Protein AF-A0A9E5W9N4-F1 (afdb_monomer)

Structure (mmCIF, N/CA/C/O backbone):
data_AF-A0A9E5W9N4-F1
#
_entry.id   AF-A0A9E5W9N4-F1
#
loop_
_atom_site.group_PDB
_atom_site.id
_atom_site.type_symbol
_atom_site.label_atom_id
_atom_site.label_alt_id
_atom_site.label_comp_id
_atom_site.label_asym_id
_atom_site.label_entity_id
_atom_site.label_seq_id
_atom_site.pdbx_PDB_ins_code
_atom_site.Cartn_x
_atom_site.Cartn_y
_atom_site.Cartn_z
_atom_site.occupancy
_atom_site.B_iso_or_equiv
_atom_site.auth_seq_id
_atom_site.auth_comp_id
_atom_site.auth_asym_id
_atom_site.auth_atom_id
_atom_site.pdbx_PDB_model_num
ATOM 1 N N . MET A 1 1 ? 3.865 2.381 -27.723 1.00 45.47 1 MET A N 1
ATOM 2 C CA . MET A 1 1 ? 3.713 3.629 -26.950 1.00 45.47 1 MET A CA 1
ATOM 3 C C . MET A 1 1 ? 3.531 3.202 -25.513 1.00 45.47 1 MET A C 1
ATOM 5 O O . MET A 1 1 ? 2.536 2.550 -25.224 1.00 45.47 1 MET A O 1
ATOM 9 N N . GLU A 1 2 ? 4.540 3.410 -24.674 1.00 56.69 2 GLU A N 1
ATOM 10 C CA . GLU A 1 2 ? 4.401 3.142 -23.244 1.00 56.69 2 GLU A CA 1
ATOM 11 C C . GLU A 1 2 ? 3.348 4.113 -22.699 1.00 56.69 2 GLU A C 1
ATOM 13 O O . GLU A 1 2 ? 3.359 5.298 -23.036 1.00 56.69 2 GLU A O 1
ATOM 18 N N . ASP A 1 3 ? 2.373 3.595 -21.958 1.00 78.25 3 ASP A N 1
ATOM 19 C CA . ASP A 1 3 ? 1.336 4.425 -21.355 1.00 78.25 3 ASP A CA 1
ATOM 20 C C . ASP A 1 3 ? 2.010 5.357 -20.338 1.00 78.25 3 ASP A C 1
ATOM 22 O O . ASP A 1 3 ? 2.568 4.901 -19.339 1.00 78.25 3 ASP A O 1
ATOM 26 N N . MET A 1 4 ? 1.998 6.664 -20.605 1.00 84.06 4 MET A N 1
ATOM 27 C CA . MET A 1 4 ? 2.671 7.656 -19.760 1.00 84.06 4 MET A CA 1
ATOM 28 C C . MET A 1 4 ? 2.172 7.605 -18.312 1.00 84.06 4 MET A C 1
ATOM 30 O O . MET A 1 4 ? 2.965 7.788 -17.388 1.00 84.06 4 MET A O 1
ATOM 34 N N . ALA A 1 5 ? 0.892 7.283 -18.091 1.00 85.62 5 ALA A N 1
ATOM 35 C CA . ALA A 1 5 ? 0.356 7.108 -16.744 1.00 85.62 5 ALA A CA 1
ATOM 36 C C . ALA A 1 5 ? 1.038 5.939 -16.019 1.00 85.62 5 ALA A C 1
ATOM 38 O O . ALA A 1 5 ? 1.366 6.030 -14.835 1.00 85.62 5 ALA A O 1
ATOM 39 N N . TYR A 1 6 ? 1.323 4.858 -16.742 1.00 88.75 6 TYR A N 1
ATOM 40 C CA . TYR A 1 6 ? 2.032 3.717 -16.188 1.00 88.75 6 TYR A CA 1
ATOM 41 C C . TYR A 1 6 ? 3.497 4.032 -15.868 1.00 88.75 6 TYR A C 1
ATOM 43 O O . TYR A 1 6 ? 3.991 3.641 -14.808 1.00 88.75 6 TYR A O 1
ATOM 51 N N . ALA A 1 7 ? 4.178 4.786 -16.734 1.00 89.75 7 ALA A N 1
ATOM 52 C CA . ALA A 1 7 ? 5.545 5.236 -16.481 1.00 89.75 7 ALA A CA 1
ATOM 53 C C . ALA A 1 7 ? 5.633 6.085 -15.197 1.00 89.75 7 ALA A C 1
ATOM 55 O O . ALA A 1 7 ? 6.512 5.857 -14.360 1.00 89.75 7 ALA A O 1
ATOM 56 N N . TYR A 1 8 ? 4.675 6.998 -14.989 1.00 91.69 8 TYR A N 1
ATOM 57 C CA . TYR A 1 8 ? 4.559 7.771 -13.749 1.00 91.69 8 TYR A CA 1
ATOM 58 C C . TYR A 1 8 ? 4.337 6.860 -12.535 1.00 91.69 8 TYR A C 1
ATOM 60 O O . TYR A 1 8 ? 5.104 6.917 -11.572 1.00 91.69 8 TYR A O 1
ATOM 68 N N . PHE A 1 9 ? 3.352 5.959 -12.596 1.00 92.25 9 PHE A N 1
ATOM 69 C CA . PHE A 1 9 ? 3.077 4.992 -11.529 1.00 92.25 9 PHE A CA 1
ATOM 70 C C . PHE A 1 9 ? 4.322 4.176 -11.145 1.00 92.25 9 PHE A C 1
ATOM 72 O O . PHE A 1 9 ? 4.670 4.070 -9.966 1.00 92.25 9 PHE A O 1
ATOM 79 N N . LYS A 1 10 ? 5.016 3.618 -12.141 1.00 92.62 10 LYS A N 1
ATOM 80 C CA . LYS A 1 10 ? 6.209 2.792 -11.940 1.00 92.62 10 LYS A CA 1
ATOM 81 C C . LYS A 1 10 ? 7.323 3.590 -11.267 1.00 92.62 10 LYS A C 1
ATOM 83 O O . LYS A 1 10 ? 7.910 3.106 -10.297 1.00 92.62 10 LYS A O 1
ATOM 88 N N . LYS A 1 11 ? 7.579 4.825 -11.718 1.00 92.12 11 LYS A N 1
ATOM 89 C CA . LYS A 1 11 ? 8.585 5.701 -11.101 1.00 92.12 11 LYS A CA 1
ATOM 90 C C . LYS A 1 11 ? 8.253 6.000 -9.638 1.00 92.12 11 LYS A C 1
ATOM 92 O O . LYS A 1 11 ? 9.136 5.891 -8.788 1.00 92.12 11 LYS A O 1
ATOM 97 N N . ALA A 1 12 ? 6.995 6.333 -9.348 1.00 91.62 12 ALA A N 1
ATOM 98 C CA . ALA A 1 12 ? 6.523 6.599 -7.992 1.00 91.62 12 ALA A CA 1
ATOM 99 C C . ALA A 1 12 ? 6.722 5.387 -7.069 1.00 91.62 12 ALA A C 1
ATOM 101 O O . ALA A 1 12 ? 7.290 5.529 -5.986 1.00 91.62 12 ALA A O 1
ATOM 102 N N . ALA A 1 13 ? 6.317 4.194 -7.519 1.00 92.31 13 ALA A N 1
ATOM 103 C CA . ALA A 1 13 ? 6.444 2.954 -6.757 1.00 92.31 13 ALA A CA 1
ATOM 104 C C . ALA A 1 13 ? 7.901 2.594 -6.453 1.00 92.31 13 ALA A C 1
ATOM 106 O O . ALA A 1 13 ? 8.229 2.298 -5.305 1.00 92.31 13 ALA A O 1
ATOM 107 N N . MET A 1 14 ? 8.785 2.667 -7.450 1.00 92.50 14 MET A N 1
ATOM 108 C CA . MET A 1 14 ? 10.207 2.375 -7.251 1.00 92.50 14 MET A CA 1
ATOM 109 C C . MET A 1 14 ? 10.861 3.362 -6.280 1.00 92.50 14 MET A C 1
ATOM 111 O O . MET A 1 14 ? 11.511 2.940 -5.328 1.00 92.50 14 MET A O 1
ATOM 115 N N . MET A 1 15 ? 10.626 4.662 -6.472 1.00 91.12 15 MET A N 1
ATOM 116 C CA . MET A 1 15 ? 11.178 5.701 -5.600 1.00 91.12 15 MET A CA 1
ATOM 117 C C . MET A 1 15 ? 10.644 5.592 -4.166 1.00 91.12 15 MET A C 1
ATOM 119 O O . MET A 1 15 ? 11.359 5.868 -3.205 1.00 91.12 15 MET A O 1
ATOM 123 N N . TRP A 1 16 ? 9.376 5.209 -3.991 1.00 91.00 16 TRP A N 1
ATOM 124 C CA . TRP A 1 16 ? 8.812 5.018 -2.659 1.00 91.00 16 TRP A CA 1
ATOM 125 C C . TRP A 1 16 ? 9.449 3.834 -1.929 1.00 91.00 16 TRP A C 1
ATOM 127 O O . TRP A 1 16 ? 9.795 3.973 -0.756 1.00 91.00 16 TRP A O 1
ATOM 137 N N . LEU A 1 17 ? 9.621 2.696 -2.611 1.00 90.75 17 LEU A N 1
ATOM 138 C CA . LEU A 1 17 ? 10.280 1.515 -2.046 1.00 90.75 17 LEU A CA 1
ATOM 139 C C . LEU A 1 17 ? 11.706 1.843 -1.593 1.00 90.75 17 LEU A C 1
ATOM 141 O O . LEU A 1 17 ? 12.071 1.511 -0.469 1.00 90.75 17 LEU A O 1
ATOM 145 N N . GLU A 1 18 ? 12.461 2.558 -2.430 1.00 90.12 18 GLU A N 1
ATOM 146 C CA . GLU A 1 18 ? 13.820 3.014 -2.129 1.00 90.12 18 GLU A CA 1
ATOM 147 C C . GLU A 1 18 ? 13.854 3.930 -0.896 1.00 90.12 18 GLU A C 1
ATOM 149 O O . GLU A 1 18 ? 14.526 3.620 0.084 1.00 90.12 18 GLU A O 1
ATOM 154 N N . LYS A 1 19 ? 13.058 5.009 -0.883 1.00 86.25 19 LYS A N 1
ATOM 155 C CA . LYS A 1 19 ? 13.031 5.975 0.233 1.00 86.25 19 LYS A CA 1
ATOM 156 C C . LYS A 1 19 ? 12.564 5.393 1.568 1.00 86.25 19 LYS A C 1
ATOM 158 O O . LYS A 1 19 ? 12.896 5.948 2.610 1.00 86.25 19 LYS A O 1
ATOM 163 N N . ASN A 1 20 ? 11.738 4.348 1.547 1.00 83.31 20 ASN A N 1
ATOM 164 C CA . ASN A 1 20 ? 11.195 3.722 2.758 1.00 83.31 20 ASN A CA 1
ATOM 165 C C . ASN A 1 20 ? 11.907 2.407 3.113 1.00 83.31 20 ASN A C 1
ATOM 167 O O . ASN A 1 20 ? 11.431 1.694 4.000 1.00 83.31 20 ASN A O 1
ATOM 171 N N . GLU A 1 21 ? 12.995 2.070 2.410 1.00 88.69 21 GLU A N 1
ATOM 172 C CA . GLU A 1 21 ? 13.776 0.842 2.605 1.00 88.69 21 GLU A CA 1
ATOM 173 C C . GLU A 1 21 ? 12.892 -0.423 2.589 1.00 88.69 21 GLU A C 1
ATOM 175 O O . GLU A 1 21 ? 13.048 -1.355 3.383 1.00 88.69 21 GLU A O 1
ATOM 180 N N . LYS A 1 22 ? 11.893 -0.446 1.695 1.00 90.06 22 LYS A N 1
ATOM 181 C CA . LYS A 1 22 ? 10.952 -1.562 1.530 1.00 90.06 22 LYS A CA 1
ATOM 182 C C . LYS A 1 22 ? 11.271 -2.370 0.284 1.00 90.06 22 LYS A C 1
ATOM 184 O O . LYS A 1 22 ? 11.685 -1.844 -0.743 1.00 90.06 22 LYS A O 1
ATOM 189 N N . THR A 1 23 ? 11.012 -3.671 0.359 1.00 90.00 23 THR A N 1
ATOM 190 C CA . THR A 1 23 ? 11.201 -4.585 -0.770 1.00 90.00 23 THR A CA 1
ATOM 191 C C . THR A 1 23 ? 9.919 -4.726 -1.589 1.00 90.00 23 THR A C 1
ATOM 193 O O . THR A 1 23 ? 8.806 -4.533 -1.097 1.00 90.00 23 THR A O 1
ATOM 196 N N . GLN A 1 24 ? 10.058 -5.132 -2.851 1.00 90.31 24 GLN A N 1
ATOM 197 C CA . GLN A 1 24 ? 8.908 -5.488 -3.691 1.00 90.31 24 GLN A CA 1
ATOM 198 C C . GLN A 1 24 ? 8.111 -6.661 -3.102 1.00 90.31 24 GLN A C 1
ATOM 200 O O . GLN A 1 24 ? 6.892 -6.702 -3.247 1.00 90.31 24 GLN A O 1
ATOM 205 N N . ASN A 1 25 ? 8.789 -7.582 -2.408 1.00 86.06 25 ASN A N 1
ATOM 206 C CA . ASN A 1 25 ? 8.147 -8.695 -1.714 1.00 86.06 25 ASN A CA 1
ATOM 207 C C . ASN A 1 25 ? 7.281 -8.202 -0.541 1.00 86.06 25 ASN A C 1
ATOM 209 O O . ASN A 1 25 ? 6.137 -8.620 -0.389 1.00 86.06 25 ASN A O 1
ATOM 213 N N . TRP A 1 26 ? 7.767 -7.224 0.234 1.00 88.38 26 TRP A N 1
ATOM 214 C CA . TRP A 1 26 ? 6.955 -6.587 1.276 1.00 88.38 26 TRP A CA 1
ATOM 215 C C . TRP A 1 26 ? 5.670 -5.985 0.693 1.00 88.38 26 TRP A C 1
ATOM 217 O O . TRP A 1 26 ? 4.579 -6.212 1.210 1.00 88.38 26 TRP A O 1
ATOM 227 N N . LEU A 1 27 ? 5.784 -5.282 -0.436 1.00 85.06 27 LEU A N 1
ATOM 228 C CA . LEU A 1 27 ? 4.630 -4.693 -1.108 1.00 85.06 27 LEU A CA 1
ATOM 229 C C . LEU A 1 27 ? 3.664 -5.760 -1.654 1.00 85.06 27 LEU A C 1
ATOM 231 O O . LEU A 1 27 ? 2.455 -5.544 -1.629 1.00 85.06 27 LEU A O 1
ATOM 235 N N . ALA A 1 28 ? 4.174 -6.907 -2.117 1.00 86.00 28 ALA A N 1
ATOM 236 C CA . ALA A 1 28 ? 3.357 -8.037 -2.563 1.00 86.00 28 ALA A CA 1
ATOM 237 C C . ALA A 1 28 ? 2.486 -8.597 -1.426 1.00 86.00 28 ALA A C 1
ATOM 239 O O . ALA A 1 28 ? 1.288 -8.816 -1.627 1.00 86.00 28 ALA A O 1
ATOM 240 N N . LEU A 1 29 ? 3.065 -8.741 -0.228 1.00 80.12 29 LEU A N 1
ATOM 241 C CA . LEU A 1 29 ? 2.347 -9.157 0.978 1.00 80.12 29 LEU A CA 1
ATOM 242 C C . LEU A 1 29 ? 1.254 -8.153 1.361 1.00 80.12 29 LEU A C 1
ATOM 244 O O . LEU A 1 29 ? 0.115 -8.555 1.590 1.00 80.12 29 LEU A O 1
ATOM 248 N N . GLU A 1 30 ? 1.560 -6.853 1.361 1.00 81.50 30 GLU A N 1
ATOM 249 C CA . GLU A 1 30 ? 0.588 -5.818 1.747 1.00 81.50 30 GLU A CA 1
ATOM 250 C C . GLU A 1 30 ? -0.627 -5.740 0.817 1.00 81.50 30 GLU A C 1
ATOM 252 O O . GLU A 1 30 ? -1.746 -5.483 1.260 1.00 81.50 30 GLU A O 1
ATOM 257 N N . ILE A 1 31 ? -0.443 -5.988 -0.482 1.00 82.88 31 ILE A N 1
ATOM 258 C CA . ILE A 1 31 ? -1.554 -5.962 -1.448 1.00 82.88 31 ILE A CA 1
ATOM 259 C C . ILE A 1 31 ? -2.212 -7.336 -1.662 1.00 82.88 31 ILE A C 1
ATOM 261 O O . ILE A 1 31 ? -3.149 -7.437 -2.468 1.00 82.88 31 ILE A O 1
ATOM 265 N N . GLY A 1 32 ? -1.731 -8.375 -0.969 1.00 81.94 32 GLY A N 1
ATOM 266 C CA . GLY A 1 32 ? -2.240 -9.745 -1.038 1.00 81.94 32 GLY A CA 1
ATOM 267 C C . GLY A 1 32 ? -2.070 -10.385 -2.417 1.00 81.94 32 GLY A C 1
ATOM 268 O O . GLY A 1 32 ? -3.051 -10.823 -3.020 1.00 81.94 32 GLY A O 1
ATOM 269 N N . VAL A 1 33 ? -0.851 -10.379 -2.962 1.00 83.38 33 VAL A N 1
ATOM 270 C CA . VAL A 1 33 ? -0.504 -11.084 -4.210 1.00 83.38 33 VAL A CA 1
ATOM 271 C C . VAL A 1 33 ? 0.674 -12.032 -4.008 1.00 83.38 33 VAL A C 1
ATOM 273 O O . VAL A 1 33 ? 1.435 -11.891 -3.058 1.00 83.38 33 VAL A O 1
ATOM 276 N N . GLU A 1 34 ? 0.825 -12.986 -4.927 1.00 84.69 34 GLU A N 1
ATOM 277 C CA . GLU A 1 34 ? 1.930 -13.948 -4.927 1.00 84.69 34 GLU A CA 1
ATOM 278 C C . GLU A 1 34 ? 3.301 -13.268 -5.021 1.00 84.69 34 GLU A C 1
ATOM 280 O O . GLU A 1 34 ? 3.451 -12.212 -5.654 1.00 84.69 34 GLU A O 1
ATOM 285 N N . ASP A 1 35 ? 4.317 -13.927 -4.464 1.00 77.44 35 ASP A N 1
ATOM 286 C CA . ASP A 1 35 ? 5.708 -13.491 -4.557 1.00 77.44 35 ASP A CA 1
ATOM 287 C C . ASP A 1 35 ? 6.156 -13.339 -6.028 1.00 77.44 35 ASP A C 1
ATOM 289 O O . ASP A 1 35 ? 5.639 -13.967 -6.960 1.00 77.44 35 ASP A O 1
ATOM 293 N N . GLY A 1 36 ? 7.056 -12.391 -6.275 1.00 82.56 36 GLY A N 1
ATOM 294 C CA . GLY A 1 36 ? 7.518 -12.022 -7.613 1.00 82.56 36 GLY A CA 1
ATOM 295 C C . GLY A 1 36 ? 6.472 -11.322 -8.495 1.00 82.56 36 GLY A C 1
ATOM 296 O O . GLY A 1 36 ? 6.805 -10.871 -9.590 1.00 82.56 36 GLY A O 1
ATOM 297 N N . THR A 1 37 ? 5.214 -11.175 -8.062 1.00 85.50 37 THR A N 1
ATOM 298 C CA . THR A 1 37 ? 4.180 -10.452 -8.829 1.00 85.50 37 THR A CA 1
ATOM 299 C C . THR A 1 37 ? 4.513 -8.968 -8.956 1.00 85.50 37 THR A C 1
ATOM 301 O O . THR A 1 37 ? 4.511 -8.426 -10.058 1.00 85.50 37 THR A O 1
ATOM 304 N N . VAL A 1 38 ? 4.872 -8.313 -7.848 1.00 86.69 38 VAL A N 1
ATOM 305 C CA . VAL A 1 38 ? 5.278 -6.896 -7.852 1.00 86.69 38 VAL A CA 1
ATOM 306 C C . VAL A 1 38 ? 6.578 -6.685 -8.634 1.00 86.69 38 VAL A C 1
ATOM 308 O O . VAL A 1 38 ? 6.742 -5.654 -9.276 1.00 86.69 38 VAL A O 1
ATOM 311 N N . SER A 1 39 ? 7.474 -7.673 -8.650 1.00 88.00 39 SER A N 1
ATOM 312 C CA . SER A 1 39 ? 8.689 -7.616 -9.468 1.00 88.00 39 SER A CA 1
ATOM 313 C C . SER A 1 39 ? 8.377 -7.670 -10.963 1.00 88.00 39 SER A C 1
ATOM 315 O O . SER A 1 39 ? 8.845 -6.829 -11.725 1.00 88.00 39 SER A O 1
ATOM 317 N N . ARG A 1 40 ? 7.483 -8.577 -11.378 1.00 86.38 40 ARG A N 1
ATOM 318 C CA . ARG A 1 40 ? 6.981 -8.650 -12.762 1.00 86.38 40 ARG A CA 1
ATOM 319 C C . ARG A 1 40 ? 6.275 -7.366 -13.197 1.00 86.38 40 ARG A C 1
ATOM 321 O O . ARG A 1 40 ? 6.397 -6.965 -14.348 1.00 86.38 40 ARG A O 1
ATOM 328 N N . TYR A 1 41 ? 5.550 -6.744 -12.273 1.00 87.31 41 TYR A N 1
ATOM 329 C CA . TYR A 1 41 ? 4.894 -5.457 -12.456 1.00 87.31 41 TYR A CA 1
ATOM 330 C C . TYR A 1 41 ? 5.907 -4.329 -12.653 1.00 87.31 41 TYR A C 1
ATOM 332 O O . TYR A 1 41 ? 5.929 -3.691 -13.694 1.00 87.31 41 TYR A O 1
ATOM 340 N N . LEU A 1 42 ? 6.787 -4.097 -11.684 1.00 85.69 42 LEU A N 1
ATOM 341 C CA . LEU A 1 42 ? 7.713 -2.964 -11.722 1.00 85.69 42 LEU A CA 1
ATOM 342 C C . LEU A 1 42 ? 8.924 -3.191 -12.646 1.00 85.69 42 LEU A C 1
ATOM 344 O O . LEU A 1 42 ? 9.680 -2.256 -12.892 1.00 85.69 42 LEU A O 1
ATOM 348 N N . GLY A 1 43 ? 9.103 -4.402 -13.173 1.00 82.56 43 GLY A N 1
ATOM 349 C CA . GLY A 1 43 ? 10.068 -4.735 -14.218 1.00 82.56 43 GLY A CA 1
ATOM 350 C C . GLY A 1 43 ? 9.604 -4.320 -15.619 1.00 82.56 43 GLY A C 1
ATOM 351 O O . GLY A 1 43 ? 8.942 -3.298 -15.802 1.00 82.56 43 GLY A O 1
ATOM 352 N N . GLU A 1 44 ? 9.985 -5.099 -16.631 1.00 70.31 44 GLU A N 1
ATOM 353 C CA . GLU A 1 44 ? 9.755 -4.772 -18.052 1.00 70.31 44 GLU A CA 1
ATOM 354 C C . GLU A 1 44 ? 8.583 -5.541 -18.679 1.00 70.31 44 GLU A C 1
ATOM 356 O O . GLU A 1 44 ? 8.192 -5.282 -19.813 1.00 70.31 44 GLU A O 1
ATOM 361 N N . SER A 1 45 ? 8.010 -6.514 -17.966 1.00 57.59 45 SER A N 1
ATOM 362 C CA . SER A 1 45 ? 7.288 -7.597 -18.637 1.00 57.59 45 SER A CA 1
ATOM 363 C C . SER A 1 45 ? 5.772 -7.436 -18.744 1.00 57.59 45 SER A C 1
ATOM 365 O O . SER A 1 45 ? 5.174 -8.287 -19.399 1.00 57.59 45 SER A O 1
ATOM 367 N N . ARG A 1 46 ? 5.123 -6.423 -18.137 1.00 65.06 46 ARG A N 1
ATOM 368 C CA . ARG A 1 46 ? 3.669 -6.155 -18.287 1.00 65.06 46 ARG A CA 1
ATOM 369 C C . ARG A 1 46 ? 3.214 -4.864 -17.594 1.00 65.06 46 ARG A C 1
ATOM 371 O O . ARG A 1 46 ? 3.638 -4.589 -16.476 1.00 65.06 46 ARG A O 1
ATOM 378 N N . ASN A 1 47 ? 2.241 -4.167 -18.193 1.00 77.81 47 ASN A N 1
ATOM 379 C CA . ASN A 1 47 ? 1.461 -3.142 -17.492 1.00 77.81 47 ASN A CA 1
ATOM 380 C C . ASN A 1 47 ? 0.681 -3.768 -16.331 1.00 77.81 47 ASN A C 1
ATOM 382 O O . ASN A 1 47 ? -0.005 -4.782 -16.489 1.00 77.81 47 ASN A O 1
ATOM 386 N N . VAL A 1 48 ? 0.741 -3.123 -15.169 1.00 83.38 48 VAL A N 1
ATOM 387 C CA . VAL A 1 48 ? -0.063 -3.506 -14.006 1.00 83.38 48 VAL A CA 1
ATOM 388 C C . VAL A 1 48 ? -1.532 -3.187 -14.273 1.00 83.38 48 VAL A C 1
ATOM 390 O O . VAL A 1 48 ? -1.839 -2.056 -14.653 1.00 83.38 48 VAL A O 1
ATOM 393 N N . PRO A 1 49 ? -2.468 -4.116 -14.024 1.00 87.50 49 PRO A N 1
ATOM 394 C CA . PRO A 1 49 ? -3.892 -3.807 -14.073 1.00 87.50 49 PRO A CA 1
ATOM 395 C C . PRO A 1 49 ? -4.248 -2.631 -13.152 1.00 87.50 49 PRO A C 1
ATOM 397 O O . PRO A 1 49 ? -3.777 -2.563 -12.017 1.00 87.50 49 PRO A O 1
ATOM 400 N N . PHE A 1 50 ? -5.104 -1.717 -13.609 1.00 84.94 50 PHE A N 1
ATOM 401 C CA . PHE A 1 50 ? -5.442 -0.477 -12.892 1.00 84.94 50 PHE A CA 1
ATOM 402 C C . PHE A 1 50 ? -5.851 -0.697 -11.421 1.00 84.94 50 PHE A C 1
ATOM 404 O O . PHE A 1 50 ? -5.357 -0.024 -10.519 1.00 84.94 50 PHE A O 1
ATOM 411 N N . ASN A 1 51 ? -6.674 -1.712 -11.142 1.00 86.25 51 ASN A N 1
ATOM 412 C CA . ASN A 1 51 ? -7.079 -2.068 -9.776 1.00 86.25 51 ASN A CA 1
ATOM 413 C C . ASN A 1 51 ? -5.896 -2.455 -8.866 1.00 86.25 51 ASN A C 1
ATOM 415 O O . ASN A 1 51 ? -5.927 -2.202 -7.662 1.00 86.25 51 ASN A O 1
ATOM 419 N N . LYS A 1 52 ? -4.850 -3.074 -9.420 1.00 89.06 52 LYS A N 1
ATOM 420 C CA . LYS A 1 52 ? -3.620 -3.416 -8.701 1.00 89.06 52 LYS A CA 1
ATOM 421 C C . LYS A 1 52 ? -2.731 -2.188 -8.524 1.00 89.06 52 LYS A C 1
ATOM 423 O O . LYS A 1 52 ? -2.138 -2.053 -7.458 1.00 89.06 52 LYS A O 1
ATOM 428 N N . GLN A 1 53 ? -2.701 -1.273 -9.495 1.00 90.31 53 GLN A N 1
ATOM 429 C CA . GLN A 1 53 ? -2.007 0.007 -9.337 1.00 90.31 53 GLN A CA 1
ATOM 430 C C . GLN A 1 53 ? -2.591 0.823 -8.173 1.00 90.31 53 GLN A C 1
ATOM 432 O O . GLN A 1 53 ? -1.837 1.305 -7.331 1.00 90.31 53 GLN A O 1
ATOM 437 N N . ILE A 1 54 ? -3.924 0.890 -8.057 1.00 87.31 54 ILE A N 1
ATOM 438 C CA . ILE A 1 54 ? -4.601 1.535 -6.917 1.00 87.31 54 ILE A CA 1
ATOM 439 C C . ILE A 1 54 ? -4.194 0.881 -5.592 1.00 87.31 54 ILE A C 1
ATOM 441 O O . ILE A 1 54 ? -3.856 1.576 -4.639 1.00 87.31 54 ILE A O 1
ATOM 445 N N . LYS A 1 55 ? -4.198 -0.458 -5.516 1.00 87.12 55 LYS A N 1
ATOM 446 C CA . LYS A 1 55 ? -3.795 -1.170 -4.291 1.00 87.12 55 LYS A CA 1
ATOM 447 C C . LYS A 1 55 ? -2.357 -0.855 -3.884 1.00 87.12 55 LYS A C 1
ATOM 449 O O . LYS A 1 55 ? -2.101 -0.675 -2.700 1.00 87.12 55 LYS A O 1
ATOM 454 N N . ILE A 1 56 ? -1.446 -0.760 -4.852 1.00 89.75 56 ILE A N 1
ATOM 455 C CA . ILE A 1 56 ? -0.048 -0.393 -4.609 1.00 89.75 56 ILE A CA 1
ATOM 456 C C . ILE A 1 56 ? 0.056 1.049 -4.103 1.00 89.75 56 ILE A C 1
ATOM 458 O O . ILE A 1 56 ? 0.673 1.268 -3.066 1.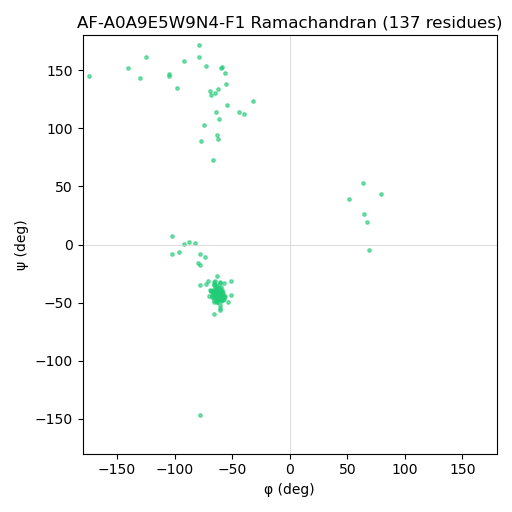00 89.75 56 ILE A O 1
ATOM 462 N N . ALA A 1 57 ? -0.594 2.010 -4.768 1.00 87.50 57 ALA A N 1
ATOM 463 C CA . ALA A 1 57 ? -0.610 3.406 -4.323 1.00 87.50 57 ALA A CA 1
ATOM 464 C C . ALA A 1 57 ? -1.143 3.534 -2.883 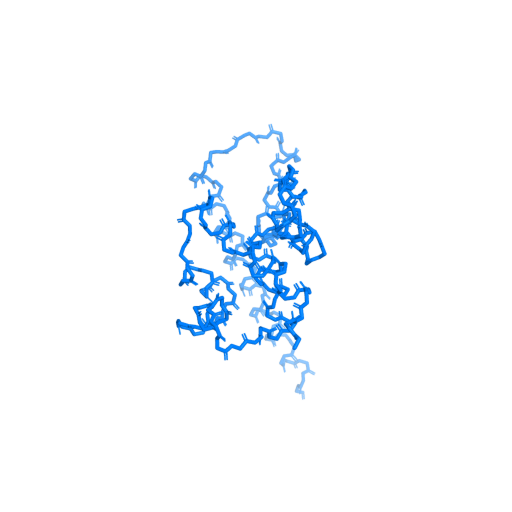1.00 87.50 57 ALA A C 1
ATOM 466 O O . ALA A 1 57 ? -0.512 4.166 -2.034 1.00 87.50 57 ALA A O 1
ATOM 467 N N . ASN A 1 58 ? -2.235 2.829 -2.573 1.00 83.94 58 ASN A N 1
ATOM 468 C CA . ASN A 1 58 ? -2.813 2.798 -1.232 1.00 83.94 58 ASN A CA 1
ATOM 469 C C . ASN A 1 58 ? -1.870 2.161 -0.199 1.00 83.94 58 ASN A C 1
ATOM 471 O O . ASN A 1 58 ? -1.771 2.669 0.916 1.00 83.94 58 ASN A O 1
ATOM 475 N N . ALA A 1 59 ? -1.171 1.074 -0.542 1.00 84.31 59 ALA A N 1
ATOM 476 C CA . ALA A 1 59 ? -0.186 0.441 0.342 1.00 84.31 59 ALA A CA 1
ATOM 477 C C . ALA A 1 59 ? 1.022 1.355 0.610 1.00 84.31 59 ALA A C 1
ATOM 479 O O . ALA A 1 59 ? 1.565 1.364 1.713 1.00 84.31 59 ALA A O 1
ATOM 480 N N . CYS A 1 60 ? 1.393 2.186 -0.366 1.00 83.38 60 CYS A N 1
ATOM 481 C CA . CYS A 1 60 ? 2.386 3.245 -0.194 1.00 83.38 60 CYS A CA 1
ATOM 482 C C . CYS A 1 60 ? 1.858 4.449 0.614 1.00 83.38 60 CYS A C 1
ATOM 484 O O . CYS A 1 60 ? 2.643 5.306 1.021 1.00 83.38 60 CYS A O 1
ATOM 486 N N . GLY A 1 61 ? 0.550 4.513 0.879 1.00 76.62 61 GLY A N 1
ATOM 487 C CA . GLY A 1 61 ? -0.089 5.610 1.597 1.00 76.62 61 GLY A CA 1
ATOM 488 C C . GLY A 1 61 ? -0.338 6.844 0.729 1.00 76.62 61 GLY A C 1
ATOM 489 O O . GLY A 1 61 ? -0.077 7.960 1.170 1.00 76.62 61 GLY A O 1
ATOM 490 N N . TYR A 1 62 ? -0.821 6.665 -0.502 1.00 79.19 62 TYR A N 1
ATOM 491 C CA . TYR A 1 62 ? -1.212 7.761 -1.399 1.00 79.19 62 TYR A CA 1
ATOM 4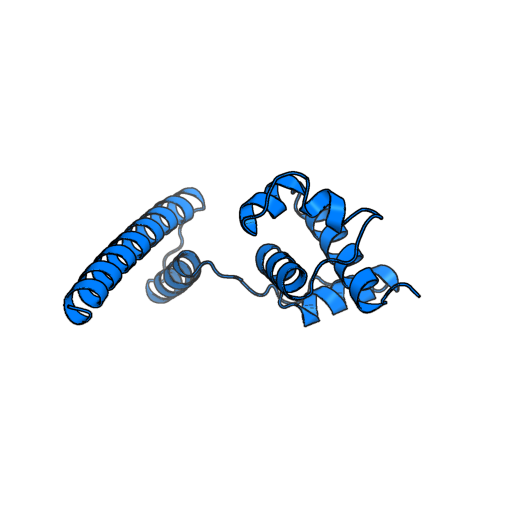92 C C . TYR A 1 62 ? -2.485 7.411 -2.164 1.00 79.19 62 TYR A C 1
ATOM 494 O O . TYR A 1 62 ? -2.753 6.238 -2.423 1.00 79.19 62 TYR A O 1
ATOM 502 N N . ASP A 1 63 ? -3.266 8.424 -2.546 1.00 83.00 63 ASP A N 1
ATOM 503 C CA . ASP A 1 63 ? -4.323 8.223 -3.532 1.00 83.00 63 ASP A CA 1
ATOM 504 C C . ASP A 1 63 ? -3.657 8.038 -4.882 1.00 83.00 63 ASP A C 1
ATOM 506 O O . ASP A 1 63 ? -2.548 8.517 -5.124 1.00 83.00 63 ASP A O 1
ATOM 510 N N . TYR A 1 64 ? -4.337 7.325 -5.767 1.00 84.75 64 TYR A N 1
ATOM 511 C CA . TYR A 1 64 ? -3.758 6.973 -7.049 1.00 84.75 64 TYR A CA 1
ATOM 512 C C . TYR A 1 64 ? -3.350 8.203 -7.878 1.00 84.75 64 TYR A C 1
ATOM 514 O O . TYR A 1 64 ? -2.276 8.191 -8.474 1.00 84.75 64 TYR A O 1
ATOM 522 N N . LEU A 1 65 ? -4.143 9.282 -7.880 1.00 85.75 65 LEU A N 1
ATOM 523 C CA . LEU A 1 65 ? -3.848 10.480 -8.677 1.00 85.75 65 LEU A CA 1
ATOM 524 C C . LEU A 1 65 ? -2.645 11.246 -8.126 1.00 85.75 65 LEU A C 1
ATOM 526 O O . LEU A 1 65 ? -1.747 11.604 -8.886 1.00 85.75 65 LEU A O 1
ATOM 530 N N . SER A 1 66 ? -2.577 11.429 -6.810 1.00 83.88 66 SER A N 1
ATOM 531 C CA . SER A 1 66 ? -1.400 11.972 -6.138 1.00 83.88 66 SER A CA 1
ATOM 532 C C . SER A 1 66 ? -0.167 11.115 -6.402 1.00 83.88 66 SER A C 1
ATOM 534 O O . SER A 1 66 ? 0.894 11.640 -6.728 1.00 83.88 66 SER A O 1
ATOM 536 N N . PHE A 1 67 ? -0.292 9.789 -6.322 1.00 88.38 67 PHE A N 1
ATOM 537 C CA . PHE A 1 67 ? 0.815 8.872 -6.578 1.00 88.38 67 PHE A CA 1
ATOM 538 C C . PHE A 1 67 ? 1.339 8.987 -8.017 1.00 88.38 67 PHE A C 1
ATOM 540 O O . PHE A 1 67 ? 2.551 8.995 -8.232 1.00 88.38 67 PHE A O 1
ATOM 547 N N . LEU A 1 68 ? 0.444 9.153 -8.997 1.00 90.31 68 LEU A N 1
ATOM 548 C CA . LEU A 1 68 ? 0.822 9.457 -10.377 1.00 90.31 68 LEU A CA 1
ATOM 549 C C . LEU A 1 68 ? 1.520 10.812 -10.496 1.00 90.31 68 LEU A C 1
ATOM 551 O O . LEU A 1 68 ? 2.555 10.903 -11.150 1.00 90.31 68 LEU A O 1
ATOM 555 N N . GLN A 1 69 ? 0.987 11.852 -9.855 1.00 86.12 69 GLN A N 1
ATOM 556 C CA . GLN A 1 69 ? 1.580 13.187 -9.889 1.00 86.12 69 GLN A CA 1
ATOM 557 C C . GLN A 1 69 ? 2.998 13.184 -9.296 1.00 86.12 69 GLN A C 1
ATOM 559 O O . GLN A 1 69 ? 3.913 13.723 -9.911 1.00 86.12 69 GLN A O 1
ATOM 564 N N . TYR A 1 70 ? 3.219 12.466 -8.190 1.00 87.25 70 TYR A N 1
ATOM 565 C CA . TYR A 1 70 ? 4.553 12.240 -7.624 1.00 87.25 70 TYR A CA 1
ATOM 566 C C . TYR A 1 70 ? 5.505 11.594 -8.635 1.00 87.25 70 TYR A C 1
ATOM 568 O O . TYR A 1 70 ? 6.631 12.047 -8.823 1.00 87.25 70 TYR A O 1
ATOM 576 N N . GLY A 1 71 ? 5.043 10.547 -9.321 1.00 90.81 71 GLY A N 1
ATOM 577 C CA . GLY A 1 71 ? 5.804 9.871 -10.368 1.00 90.81 71 GLY A CA 1
ATOM 578 C C . GLY A 1 71 ? 6.142 10.765 -11.558 1.00 90.81 71 GLY A C 1
ATOM 579 O O . GLY A 1 71 ? 7.259 10.711 -12.074 1.00 90.81 71 GLY A O 1
ATOM 580 N N . LYS A 1 72 ? 5.194 11.613 -11.964 1.00 91.06 72 LYS A N 1
ATOM 581 C CA . LYS A 1 72 ? 5.378 12.617 -13.011 1.00 91.06 72 LYS A CA 1
ATOM 582 C C . LYS A 1 72 ? 6.429 13.645 -12.613 1.00 91.06 72 LYS A C 1
ATOM 584 O O . LYS A 1 72 ? 7.366 13.859 -13.375 1.00 91.06 72 LYS A O 1
ATOM 589 N N . ASP A 1 73 ? 6.328 14.215 -11.416 1.00 88.69 73 ASP A N 1
ATOM 590 C CA . ASP A 1 73 ? 7.286 15.212 -10.933 1.00 88.69 73 ASP A CA 1
ATOM 591 C C . ASP A 1 73 ? 8.704 14.630 -10.830 1.00 88.69 73 ASP A C 1
ATOM 593 O O . ASP A 1 73 ? 9.670 15.295 -11.200 1.00 88.69 73 ASP A O 1
ATOM 597 N N . LEU A 1 74 ? 8.831 13.359 -10.426 1.00 89.12 74 LEU A N 1
ATOM 598 C CA . LEU A 1 74 ? 10.106 12.634 -10.422 1.00 89.12 74 LEU A CA 1
ATOM 599 C C . LEU A 1 74 ? 10.686 12.418 -11.825 1.00 89.12 74 LEU A C 1
ATOM 601 O O . LEU A 1 74 ? 11.902 12.493 -11.992 1.00 89.12 74 LEU A O 1
ATOM 605 N N . LEU A 1 75 ? 9.852 12.090 -12.817 1.00 8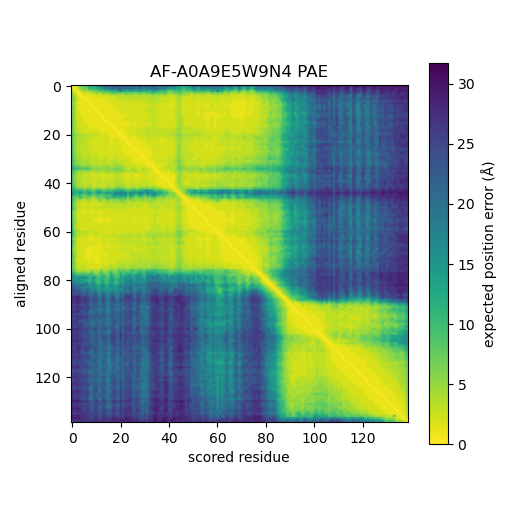9.12 75 LEU A N 1
ATOM 606 C CA . LEU A 1 75 ? 10.306 11.897 -14.200 1.00 89.12 75 LEU A CA 1
ATOM 607 C C . LEU A 1 75 ? 10.664 13.221 -14.879 1.00 89.12 75 LEU A C 1
ATOM 609 O O . LEU A 1 75 ? 11.607 13.266 -15.662 1.00 89.12 75 LEU A O 1
ATOM 613 N N . GLU A 1 76 ? 9.954 14.295 -14.549 1.00 88.88 76 GLU A N 1
ATOM 614 C CA . GLU A 1 76 ? 10.197 15.640 -15.074 1.00 88.88 76 GLU A CA 1
ATOM 615 C C . GLU A 1 76 ? 11.319 16.387 -14.325 1.00 88.88 76 GLU A C 1
ATOM 617 O O . GLU A 1 76 ? 11.599 17.542 -14.640 1.00 88.88 76 GLU A O 1
ATOM 622 N N . GLY A 1 77 ? 11.963 15.757 -13.332 1.00 81.44 77 GLY A N 1
ATOM 623 C CA . GLY A 1 77 ? 13.063 16.351 -12.563 1.00 81.44 77 GLY A CA 1
ATOM 624 C C . GLY A 1 77 ? 12.643 17.528 -11.675 1.00 81.44 77 GLY A C 1
ATOM 625 O O . GLY A 1 77 ? 13.480 18.337 -11.277 1.00 81.44 77 GLY A O 1
ATOM 626 N N . LYS A 1 78 ? 11.349 17.646 -11.371 1.00 80.12 78 LYS A N 1
ATOM 627 C CA . LYS A 1 78 ? 10.808 18.672 -10.475 1.00 80.12 78 LYS A CA 1
ATOM 628 C C . LYS A 1 78 ? 11.057 18.282 -9.021 1.00 80.12 78 LYS A C 1
ATOM 630 O O . LYS A 1 78 ? 11.287 17.116 -8.700 1.00 80.12 78 LYS A O 1
ATOM 635 N N . SER A 1 79 ? 10.973 19.264 -8.119 1.00 67.31 79 SER A N 1
ATOM 636 C CA . SER A 1 79 ? 10.937 19.002 -6.677 1.00 67.31 79 SER A CA 1
ATOM 637 C C . SER A 1 79 ? 9.681 18.193 -6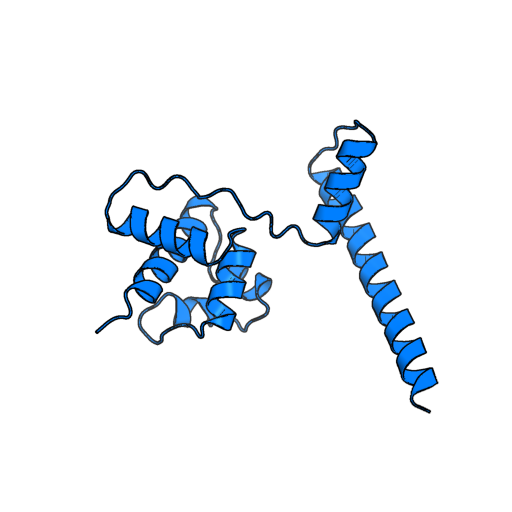.347 1.00 67.31 79 SER A C 1
ATOM 639 O O . SER A 1 79 ? 8.603 18.739 -6.119 1.00 67.31 79 SER A O 1
ATOM 641 N N . ALA A 1 80 ? 9.815 16.870 -6.377 1.00 64.00 80 ALA A N 1
ATOM 642 C CA . ALA A 1 80 ? 8.749 15.944 -6.055 1.00 64.00 80 ALA A CA 1
ATOM 643 C C . ALA A 1 80 ? 8.599 15.899 -4.532 1.00 64.00 80 ALA A C 1
ATOM 645 O O . ALA A 1 80 ? 9.241 15.105 -3.835 1.00 64.00 80 ALA A O 1
ATOM 646 N N . THR A 1 81 ? 7.770 16.793 -3.994 1.00 59.47 81 THR A N 1
ATOM 647 C CA . THR A 1 81 ? 7.317 16.662 -2.608 1.00 59.47 81 THR A CA 1
ATOM 648 C C . THR A 1 81 ? 6.406 15.434 -2.568 1.00 59.47 81 THR A C 1
ATOM 650 O O . THR A 1 81 ? 5.522 15.339 -3.422 1.00 59.47 81 THR A O 1
ATOM 653 N N . PRO A 1 82 ? 6.607 14.462 -1.655 1.00 56.84 82 PRO A N 1
ATOM 654 C CA . PRO A 1 82 ? 5.662 13.364 -1.525 1.00 56.84 82 PRO A CA 1
ATOM 655 C C . PRO A 1 82 ? 4.282 13.995 -1.305 1.00 56.84 82 PRO A C 1
ATOM 657 O O . PRO A 1 82 ? 4.141 14.777 -0.359 1.00 56.84 82 PRO A O 1
ATOM 660 N N . PRO A 1 83 ? 3.298 13.740 -2.180 1.00 56.25 83 PRO A N 1
ATOM 661 C CA . PRO A 1 83 ? 1.985 14.348 -2.052 1.00 56.25 83 PRO A CA 1
ATOM 662 C C . PRO A 1 83 ? 1.407 13.955 -0.700 1.00 56.25 83 PRO A C 1
ATOM 664 O O . PRO A 1 83 ? 1.799 12.922 -0.155 1.00 56.25 83 PRO A O 1
ATOM 667 N N . ASN A 1 84 ? 0.534 14.790 -0.131 1.00 52.38 84 ASN A N 1
ATOM 668 C CA . ASN A 1 84 ? -0.070 14.549 1.180 1.00 52.38 84 ASN A CA 1
ATOM 669 C C . ASN A 1 84 ? -0.409 13.066 1.317 1.00 52.38 84 ASN A C 1
ATOM 671 O O . ASN A 1 84 ? -1.239 12.569 0.558 1.00 52.38 84 ASN A O 1
ATOM 675 N N . LYS A 1 85 ? 0.306 12.365 2.216 1.00 48.12 85 LYS A N 1
ATOM 676 C CA . LYS A 1 85 ? 0.109 10.938 2.482 1.00 48.12 85 LYS A CA 1
ATOM 677 C C . LYS A 1 85 ? -1.399 10.737 2.549 1.00 48.12 85 LYS A C 1
ATOM 679 O O . LYS A 1 85 ? -2.020 11.258 3.481 1.00 48.12 85 LYS A O 1
ATOM 684 N N . LEU A 1 86 ? -1.992 9.994 1.606 1.00 45.28 86 LEU A N 1
ATOM 685 C CA . LEU A 1 86 ? -3.238 9.351 1.971 1.00 45.28 86 LEU A CA 1
ATOM 686 C C . LEU A 1 86 ? -2.800 8.450 3.091 1.00 45.28 86 LEU A C 1
ATOM 688 O O . LEU A 1 86 ? -2.114 7.448 2.902 1.00 45.28 86 LEU A O 1
ATOM 692 N N . ILE A 1 87 ? -3.190 8.810 4.291 1.00 42.50 87 ILE A N 1
ATOM 693 C CA . ILE A 1 87 ? -3.182 7.837 5.335 1.00 42.50 87 ILE A CA 1
ATOM 694 C C . ILE A 1 87 ? -4.214 6.812 4.820 1.00 42.50 87 ILE A C 1
ATOM 696 O O . ILE A 1 87 ? -5.422 6.990 4.961 1.00 42.50 87 ILE A O 1
ATOM 700 N N . SER A 1 88 ? -3.750 5.764 4.125 1.00 43.31 88 SER A N 1
ATOM 701 C CA . SER A 1 88 ? -4.433 4.483 4.042 1.00 43.31 88 SER A CA 1
ATOM 702 C C . SER A 1 88 ? -4.348 3.975 5.462 1.00 43.31 88 SER A C 1
ATOM 704 O O . SER A 1 88 ? -3.480 3.192 5.853 1.00 43.31 88 SER A O 1
ATOM 706 N N . ILE A 1 89 ? -5.148 4.611 6.310 1.00 48.38 89 ILE A N 1
ATOM 707 C CA . ILE A 1 89 ? -5.206 4.264 7.697 1.00 48.38 89 ILE A CA 1
ATOM 708 C C . ILE A 1 89 ? -5.979 2.976 7.624 1.00 48.38 89 ILE A C 1
ATOM 710 O O . ILE A 1 89 ? -7.192 2.977 7.406 1.00 48.38 89 ILE A O 1
ATOM 714 N N . ASN A 1 90 ? -5.243 1.873 7.760 1.00 59.31 90 ASN A N 1
ATOM 715 C CA . ASN A 1 90 ? -5.807 0.631 8.237 1.00 59.31 90 ASN A CA 1
ATOM 716 C C . ASN A 1 90 ? -6.932 1.013 9.215 1.00 59.31 90 ASN A C 1
ATOM 718 O O . ASN A 1 90 ? -6.651 1.799 10.125 1.00 59.31 90 ASN A O 1
ATOM 722 N N . PRO A 1 91 ? -8.185 0.574 9.018 1.00 66.50 91 PRO A N 1
ATOM 723 C CA . PRO A 1 91 ? -9.310 1.073 9.804 1.00 66.50 91 PRO A CA 1
ATOM 724 C C . PRO A 1 91 ? -9.048 1.005 11.311 1.00 66.50 91 PRO A C 1
ATOM 726 O O . PRO A 1 91 ? -9.467 1.890 12.050 1.00 66.50 91 PRO A O 1
ATOM 729 N N . ALA A 1 92 ? -8.265 0.016 11.757 1.00 68.31 92 ALA A N 1
ATOM 730 C CA . ALA A 1 92 ? -7.793 -0.082 13.130 1.00 68.31 92 ALA A CA 1
ATOM 731 C C . ALA A 1 92 ? -6.867 1.069 13.553 1.00 68.31 92 ALA A C 1
ATOM 733 O O . ALA A 1 92 ? -7.011 1.617 14.638 1.00 68.31 92 ALA A O 1
ATOM 734 N N . VAL A 1 93 ? -5.930 1.462 12.692 1.00 64.44 93 VAL A N 1
ATOM 735 C CA . VAL A 1 93 ? -5.036 2.608 12.905 1.00 64.44 93 VAL A CA 1
ATOM 736 C C . VAL A 1 93 ? -5.807 3.934 12.783 1.00 64.44 93 VAL A C 1
ATOM 738 O O . VAL A 1 93 ? -5.482 4.876 13.501 1.00 64.44 93 VAL A O 1
ATOM 741 N N . LYS A 1 94 ? -6.857 4.012 11.941 1.00 68.50 94 LYS A N 1
ATOM 742 C CA . LYS A 1 94 ? -7.760 5.181 11.872 1.00 68.50 94 LYS A CA 1
ATOM 743 C C . LYS A 1 94 ? -8.435 5.390 13.211 1.00 68.50 94 LYS A C 1
ATOM 745 O O . LYS A 1 94 ? -8.293 6.443 13.823 1.00 68.50 94 LYS A O 1
ATOM 750 N N . LEU A 1 95 ? -9.103 4.331 13.657 1.00 75.44 95 LEU A N 1
ATOM 751 C CA . LEU A 1 95 ? -9.831 4.292 14.908 1.00 75.44 95 LEU A CA 1
ATOM 752 C C . LEU A 1 95 ? -8.898 4.616 16.076 1.00 75.44 95 LEU A C 1
ATOM 754 O O . LEU A 1 95 ? -9.227 5.443 16.917 1.00 75.44 95 LEU A O 1
ATOM 758 N N . LEU A 1 96 ? -7.696 4.033 16.086 1.00 76.81 96 LEU A N 1
ATOM 759 C CA . LEU A 1 96 ? -6.693 4.315 17.105 1.00 76.81 96 LEU A CA 1
ATOM 760 C C . LEU A 1 96 ? -6.293 5.795 17.129 1.00 76.81 96 LEU A C 1
ATOM 762 O O . LEU A 1 96 ? -6.292 6.397 18.197 1.00 76.81 96 LEU A O 1
ATOM 766 N N . ASN A 1 97 ? -5.973 6.396 15.983 1.00 70.25 97 ASN A N 1
ATOM 767 C CA . ASN A 1 97 ? -5.573 7.802 15.930 1.00 70.25 97 ASN A CA 1
ATOM 768 C C . ASN A 1 97 ? -6.707 8.743 16.370 1.00 70.25 97 ASN A C 1
ATOM 770 O O . ASN A 1 97 ? -6.448 9.687 17.113 1.00 70.25 97 ASN A O 1
ATOM 774 N N . GLU A 1 98 ? -7.953 8.461 15.980 1.00 75.19 98 GLU A N 1
ATOM 775 C CA . GLU A 1 98 ? -9.130 9.209 16.447 1.00 75.19 98 GLU A CA 1
ATOM 776 C C . GLU A 1 98 ? -9.308 9.091 17.970 1.00 75.19 98 GLU A C 1
ATOM 778 O O . GLU A 1 98 ? -9.578 10.084 18.648 1.00 75.19 98 GLU A O 1
ATOM 783 N N . CYS A 1 99 ? -9.111 7.894 18.535 1.00 78.44 99 CYS A N 1
ATOM 784 C CA . CYS A 1 99 ? -9.167 7.670 19.980 1.00 78.44 99 CYS A CA 1
ATOM 785 C C . CYS A 1 99 ? -8.040 8.393 20.732 1.00 78.44 99 CYS A C 1
ATOM 787 O O . CYS A 1 99 ? -8.302 9.003 21.764 1.00 78.44 99 CYS A O 1
ATOM 789 N N . ILE A 1 100 ? -6.809 8.358 20.214 1.00 76.69 100 ILE A N 1
ATOM 790 C CA . ILE A 1 100 ? -5.649 9.058 20.790 1.00 76.69 100 ILE A CA 1
ATOM 791 C C . ILE A 1 100 ? -5.907 10.567 20.830 1.00 76.69 100 ILE A C 1
ATOM 793 O O . ILE A 1 100 ? -5.718 11.189 21.872 1.00 76.69 100 ILE A O 1
ATOM 797 N N . GLN A 1 101 ? -6.392 11.142 19.723 1.00 73.25 101 GLN A N 1
ATOM 798 C CA . GLN A 1 101 ? -6.721 12.567 19.650 1.00 73.25 101 GLN A CA 1
ATOM 799 C C . GLN A 1 101 ? -7.807 12.962 20.654 1.00 73.25 101 GLN A C 1
ATOM 801 O O . GLN A 1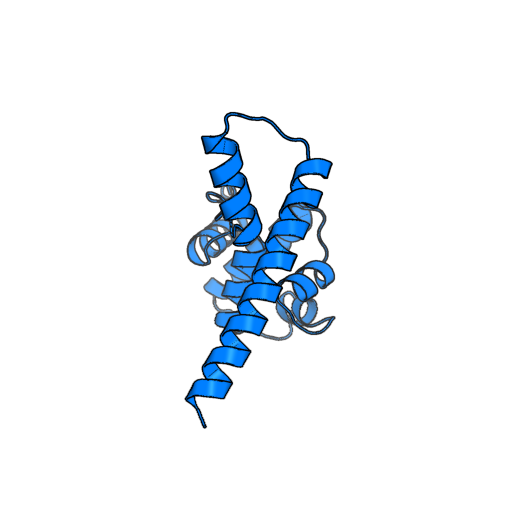 101 ? -7.653 13.963 21.346 1.00 73.25 101 GLN A O 1
ATOM 806 N N . LYS A 1 102 ? -8.878 12.167 20.779 1.00 77.75 102 LYS A N 1
ATOM 807 C CA . LYS A 1 102 ? -9.947 12.425 21.758 1.00 77.75 102 LYS A CA 1
ATOM 808 C C . LYS A 1 102 ? -9.473 12.309 23.205 1.00 77.75 102 LYS A C 1
ATOM 810 O O . LYS A 1 102 ? -9.942 13.058 24.053 1.00 77.75 102 LYS A O 1
ATOM 815 N N . ALA A 1 103 ? -8.581 11.364 23.489 1.00 80.94 103 ALA A N 1
ATOM 816 C CA . ALA A 1 103 ? -8.059 11.141 24.832 1.00 80.94 103 ALA A CA 1
ATOM 817 C C . ALA A 1 103 ? -6.959 12.142 25.228 1.00 80.94 103 ALA A C 1
ATOM 819 O O . ALA A 1 103 ? -6.647 12.247 26.410 1.00 80.94 103 ALA A O 1
ATOM 820 N N . GLY A 1 104 ? -6.367 12.864 24.267 1.00 79.19 104 GLY A N 1
ATOM 821 C CA . GLY A 1 104 ? -5.285 13.819 24.529 1.00 79.19 104 GLY A CA 1
ATOM 822 C C . GLY A 1 104 ? -4.011 13.160 25.066 1.00 79.19 104 GLY A C 1
ATOM 823 O O . GLY A 1 104 ? -3.249 13.794 25.788 1.00 79.19 104 GLY A O 1
ATOM 824 N N . VAL A 1 105 ? -3.796 11.879 24.754 1.00 75.38 105 VAL A N 1
ATOM 825 C CA . VAL A 1 105 ? -2.662 11.091 25.257 1.00 75.38 105 VAL A CA 1
ATOM 826 C C . VAL A 1 105 ? -1.611 10.897 24.173 1.00 75.38 105 VAL A C 1
ATOM 828 O O . VAL A 1 105 ? -1.944 10.700 23.008 1.00 75.38 105 VAL A O 1
ATOM 831 N N . GLU A 1 106 ? -0.337 10.872 24.550 1.00 77.94 106 GLU A N 1
ATOM 832 C CA . GLU A 1 106 ? 0.729 10.389 23.673 1.00 77.94 106 GLU A CA 1
ATOM 833 C C . GLU A 1 106 ? 1.072 8.940 24.011 1.00 77.94 106 GLU A C 1
ATOM 835 O O . GLU A 1 106 ? 1.225 8.569 25.174 1.00 77.94 106 GLU A O 1
ATOM 840 N N . ILE A 1 107 ? 1.199 8.107 22.977 1.00 78.69 107 ILE A N 1
ATOM 841 C CA . ILE A 1 107 ? 1.607 6.709 23.123 1.00 78.69 107 ILE A CA 1
ATOM 842 C C . ILE A 1 107 ? 2.740 6.374 22.155 1.00 78.69 107 ILE A C 1
ATOM 844 O O . ILE A 1 107 ? 2.773 6.842 21.012 1.00 78.69 107 ILE A O 1
ATOM 848 N N . ASN A 1 108 ? 3.670 5.537 22.612 1.00 74.81 108 ASN A N 1
ATOM 849 C CA . ASN A 1 108 ? 4.857 5.155 21.851 1.00 74.81 108 ASN A CA 1
ATOM 850 C C . ASN A 1 108 ? 4.559 4.084 20.781 1.00 74.81 108 ASN A C 1
ATOM 852 O O . ASN A 1 108 ? 3.468 3.512 20.720 1.00 74.81 108 ASN A O 1
ATOM 856 N N . ALA A 1 109 ? 5.544 3.790 19.925 1.00 62.59 109 ALA A N 1
ATOM 857 C CA . ALA A 1 109 ? 5.384 2.859 18.804 1.00 62.59 109 ALA A CA 1
ATOM 858 C C . ALA A 1 109 ? 4.948 1.445 19.238 1.00 62.59 109 ALA A C 1
ATOM 860 O O . ALA A 1 109 ? 4.045 0.867 18.635 1.00 62.59 109 ALA A O 1
ATOM 861 N N . LYS A 1 110 ? 5.520 0.923 20.331 1.00 65.12 110 LYS A N 1
ATOM 862 C CA . LYS A 1 110 ? 5.195 -0.410 20.864 1.00 65.12 110 LYS A CA 1
ATOM 863 C C . LYS A 1 110 ? 3.757 -0.474 21.391 1.00 65.12 110 LYS A C 1
ATOM 865 O O . LYS A 1 110 ? 3.058 -1.463 21.182 1.00 65.12 110 LYS A O 1
ATOM 870 N N . GLN A 1 111 ? 3.293 0.595 22.037 1.00 75.44 111 GLN A N 1
ATOM 871 C CA . GLN A 1 111 ? 1.906 0.730 22.489 1.00 75.44 111 GLN A CA 1
ATOM 872 C C . GLN A 1 111 ? 0.943 0.854 21.303 1.00 75.44 111 GLN A C 1
ATOM 874 O O . GLN A 1 111 ? -0.081 0.171 21.282 1.00 75.44 111 GLN A O 1
ATOM 879 N N . LYS A 1 112 ? 1.286 1.653 20.282 1.00 71.00 112 LYS A N 1
ATOM 880 C CA . LYS A 1 112 ? 0.484 1.760 19.051 1.00 71.00 112 LYS A CA 1
ATOM 881 C C . LYS A 1 112 ? 0.300 0.409 18.376 1.00 71.00 112 LYS A C 1
ATOM 883 O O . LYS A 1 112 ? -0.818 0.068 17.991 1.00 71.00 112 LYS A O 1
ATOM 888 N N . GLU A 1 113 ? 1.367 -0.370 18.255 1.00 65.88 113 GLU A N 1
ATOM 889 C CA . GLU A 1 113 ? 1.319 -1.695 17.643 1.00 65.88 113 GLU A CA 1
ATOM 890 C C . GLU A 1 113 ? 0.441 -2.668 18.446 1.00 65.88 113 GLU A C 1
ATOM 892 O O . GLU A 1 113 ? -0.437 -3.326 17.879 1.00 65.88 113 GLU A O 1
ATOM 897 N N . ALA A 1 114 ? 0.600 -2.697 19.774 1.00 73.75 114 ALA A N 1
ATOM 898 C CA . ALA A 1 114 ? -0.202 -3.540 20.656 1.00 73.75 114 ALA A CA 1
ATOM 899 C C . ALA A 1 114 ? -1.703 -3.219 20.559 1.00 73.75 114 ALA A C 1
ATOM 901 O O . ALA A 1 114 ? -2.522 -4.122 20.377 1.00 73.75 114 ALA A O 1
ATOM 902 N N . VAL A 1 115 ? -2.070 -1.935 20.611 1.00 80.06 115 VAL A N 1
ATOM 903 C CA . VAL A 1 115 ? -3.476 -1.511 20.528 1.00 80.06 115 VAL A CA 1
ATOM 904 C C . VAL A 1 115 ? -4.046 -1.769 19.134 1.00 80.06 115 VAL A C 1
ATOM 906 O O . VAL A 1 115 ? -5.159 -2.277 19.006 1.00 80.06 115 VAL A O 1
ATOM 909 N N . THR A 1 116 ? -3.264 -1.530 18.080 1.00 75.19 116 THR A N 1
ATOM 910 C CA . THR A 1 116 ? -3.672 -1.847 16.703 1.00 75.19 116 THR A CA 1
ATOM 911 C C . THR A 1 116 ? -3.980 -3.338 16.544 1.00 75.19 116 THR A C 1
ATOM 913 O O . THR A 1 116 ? -4.977 -3.700 15.917 1.00 75.19 116 THR A O 1
ATOM 916 N N . LYS A 1 117 ? -3.172 -4.221 17.145 1.00 74.06 117 LYS A N 1
ATOM 917 C CA . LYS A 1 117 ? -3.397 -5.674 17.116 1.00 74.06 117 LYS A CA 1
ATOM 918 C C . LYS A 1 117 ? -4.696 -6.074 17.823 1.00 74.06 117 LYS A C 1
ATOM 920 O O . LYS A 1 117 ? -5.412 -6.941 17.324 1.00 74.06 117 LYS A O 1
ATOM 925 N N . ILE A 1 118 ? -5.026 -5.424 18.941 1.00 82.00 118 ILE A N 1
ATOM 926 C CA . ILE A 1 118 ? -6.291 -5.644 19.661 1.00 82.00 118 ILE A CA 1
ATOM 927 C C . ILE A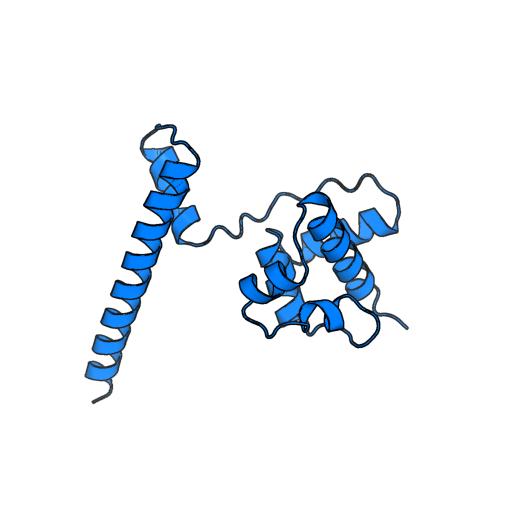 1 118 ? -7.482 -5.235 18.791 1.00 82.00 118 ILE A C 1
ATOM 929 O O . ILE A 1 118 ? -8.418 -6.020 18.637 1.00 82.00 118 ILE A O 1
ATOM 933 N N . ILE A 1 119 ? -7.429 -4.045 18.184 1.00 81.19 119 ILE A N 1
ATOM 934 C CA . ILE A 1 119 ? -8.515 -3.546 17.331 1.00 81.19 119 ILE A CA 1
ATOM 935 C C . ILE A 1 119 ? -8.735 -4.485 16.139 1.00 81.19 119 ILE A C 1
ATOM 937 O O . ILE A 1 119 ? -9.872 -4.861 15.866 1.00 81.19 119 ILE A O 1
ATOM 941 N N . ARG A 1 120 ? -7.660 -4.944 15.483 1.00 78.56 120 ARG A N 1
ATOM 942 C CA . ARG A 1 120 ? -7.754 -5.914 14.377 1.00 78.56 120 ARG A CA 1
ATOM 943 C C . ARG A 1 120 ? -8.406 -7.226 14.808 1.00 78.56 120 ARG A C 1
ATOM 945 O O . ARG A 1 120 ? -9.304 -7.705 14.129 1.00 78.56 120 ARG A O 1
ATOM 952 N N . LYS A 1 121 ? -8.002 -7.784 15.955 1.00 80.44 121 LYS A N 1
ATOM 953 C CA . LYS A 1 121 ? -8.603 -9.020 16.482 1.00 80.44 121 LYS A CA 1
ATOM 954 C C . LYS A 1 121 ? -10.107 -8.858 16.712 1.00 80.44 121 LYS A C 1
ATOM 956 O O . LYS A 1 121 ? -10.871 -9.766 16.412 1.00 80.44 121 LYS A O 1
ATOM 961 N N . LYS A 1 122 ? -10.532 -7.705 17.231 1.00 85.69 122 LYS A N 1
ATOM 962 C CA . LYS A 1 122 ? -11.952 -7.408 17.447 1.00 85.69 122 LYS A CA 1
ATOM 963 C C . LYS A 1 122 ? -12.727 -7.225 16.146 1.00 85.69 122 LYS A C 1
ATOM 965 O O . LYS A 1 122 ? -13.849 -7.701 16.055 1.00 85.69 122 LYS A O 1
ATOM 970 N N . GLN A 1 123 ? -12.127 -6.585 15.146 1.00 83.56 123 GLN A N 1
ATOM 971 C CA . GLN A 1 123 ? -12.735 -6.448 13.823 1.00 83.56 123 GLN A CA 1
ATOM 972 C C . GLN A 1 123 ? -12.962 -7.808 13.150 1.00 83.56 123 GLN A C 1
ATOM 974 O O . GLN A 1 123 ? -14.033 -8.018 12.594 1.00 83.56 123 GLN A O 1
ATOM 979 N N . GLU A 1 124 ? -12.005 -8.736 13.247 1.00 83.00 124 GLU A N 1
ATOM 980 C CA . GLU A 1 124 ? -12.182 -10.100 12.725 1.00 83.00 124 GLU A CA 1
ATOM 981 C C . GLU A 1 124 ? -13.278 -10.869 13.481 1.00 83.00 124 GLU A C 1
ATOM 983 O O . GLU A 1 124 ? -14.133 -11.462 12.836 1.00 83.00 124 GLU A O 1
ATOM 988 N N . GLN A 1 125 ? -13.341 -10.772 14.817 1.00 86.44 125 GLN A N 1
ATOM 989 C CA . GLN A 1 125 ? -14.434 -11.384 15.595 1.00 86.44 125 GLN A CA 1
ATOM 990 C C . GLN A 1 125 ? -15.815 -10.878 15.155 1.00 86.44 125 GLN A C 1
ATOM 992 O O . GLN A 1 125 ? -16.709 -11.669 14.882 1.00 86.44 125 GLN A O 1
ATOM 997 N N . ILE A 1 126 ? -15.978 -9.558 15.018 1.00 84.06 126 ILE A N 1
ATOM 998 C CA . ILE A 1 126 ? -17.242 -8.959 14.558 1.00 84.06 126 ILE A CA 1
ATOM 999 C C . ILE A 1 126 ? -17.591 -9.437 13.144 1.00 84.06 126 ILE A C 1
ATOM 1001 O O . ILE A 1 126 ? -18.756 -9.646 12.822 1.00 84.06 126 ILE A O 1
ATOM 1005 N N . LYS A 1 127 ? -16.588 -9.605 12.280 1.00 84.62 127 LYS A N 1
ATOM 1006 C CA . LYS A 1 127 ? -16.793 -10.073 10.910 1.00 84.62 127 LYS A CA 1
ATOM 1007 C C . LYS A 1 127 ? -17.293 -11.519 10.869 1.00 84.62 127 LYS A C 1
ATOM 1009 O O . LYS A 1 127 ? -18.166 -11.812 10.057 1.00 84.62 127 LYS A O 1
ATOM 1014 N N . GLU A 1 128 ? -16.770 -12.389 11.732 1.00 88.75 128 GLU A N 1
ATOM 1015 C CA . GLU A 1 128 ? -17.269 -13.759 11.905 1.00 88.75 128 GLU A CA 1
ATOM 1016 C C . GLU A 1 128 ? -18.715 -13.757 12.417 1.00 88.75 128 GLU A C 1
ATOM 1018 O O . GLU A 1 128 ? -19.579 -14.357 11.784 1.00 88.75 128 GLU A O 1
ATOM 1023 N N . GLU A 1 129 ? -19.014 -12.986 13.469 1.00 88.94 129 GLU A N 1
ATOM 1024 C CA . GLU A 1 129 ? -20.372 -12.868 14.023 1.00 88.94 129 GLU A CA 1
ATOM 1025 C C . GLU A 1 129 ? -21.387 -12.357 12.985 1.00 88.94 129 GLU A C 1
ATOM 1027 O O . GLU A 1 129 ? -22.487 -12.894 12.860 1.00 88.94 129 GLU A O 1
ATOM 1032 N N . ILE A 1 130 ? -21.017 -11.342 12.195 1.00 88.56 130 ILE A N 1
ATOM 1033 C CA . ILE A 1 130 ? -21.858 -10.839 11.099 1.00 88.56 130 ILE A CA 1
ATOM 1034 C C . ILE A 1 130 ? -22.114 -11.944 10.075 1.00 88.56 130 ILE A C 1
ATOM 1036 O O . ILE A 1 130 ? -23.240 -12.087 9.600 1.00 88.56 130 ILE A O 1
ATOM 1040 N N . ASN A 1 131 ? -21.088 -12.714 9.718 1.00 89.75 131 ASN A N 1
ATOM 1041 C CA . ASN A 1 131 ? -21.231 -13.786 8.745 1.00 89.75 131 ASN A CA 1
ATOM 1042 C C . ASN A 1 131 ? -22.183 -14.878 9.251 1.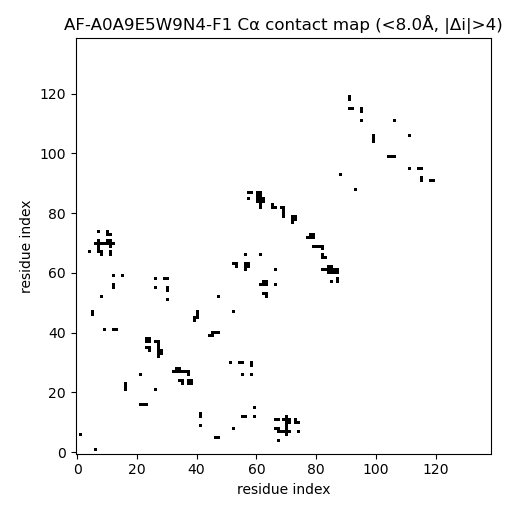00 89.75 131 ASN A C 1
ATOM 1044 O O . ASN A 1 131 ? -23.064 -15.301 8.506 1.00 89.75 131 ASN A O 1
ATOM 1048 N N . ASP A 1 132 ? -22.068 -15.268 10.519 1.00 91.00 132 ASP A N 1
ATOM 1049 C CA . ASP A 1 132 ? -22.960 -16.249 11.142 1.00 91.00 132 ASP A CA 1
ATOM 1050 C C . ASP A 1 132 ? -24.420 -15.774 11.134 1.00 91.00 132 ASP A C 1
ATOM 1052 O O . ASP A 1 132 ? -25.325 -16.531 10.773 1.00 91.00 132 ASP A O 1
ATOM 1056 N N . VAL A 1 133 ? -24.656 -14.497 11.454 1.00 90.62 133 VAL A N 1
ATOM 1057 C CA . VAL A 1 133 ? -25.990 -13.880 11.405 1.00 90.62 133 VAL A CA 1
ATOM 1058 C C . VAL A 1 133 ? -26.547 -13.858 9.978 1.00 90.62 133 VAL A C 1
ATOM 1060 O O . VAL A 1 133 ? -27.705 -14.212 9.760 1.00 90.62 133 VAL A O 1
ATOM 1063 N N . LEU A 1 134 ? -25.737 -13.479 8.987 1.00 90.62 134 LEU A N 1
ATOM 1064 C CA . LEU A 1 134 ? -26.166 -13.451 7.585 1.00 90.62 134 LEU A CA 1
ATOM 1065 C C . LEU A 1 134 ? -26.488 -14.855 7.056 1.00 90.62 134 LEU A C 1
ATOM 1067 O O . LEU A 1 134 ? -27.474 -15.024 6.341 1.00 90.62 134 LEU A O 1
ATOM 1071 N N . VAL A 1 135 ? -25.704 -15.867 7.440 1.00 92.31 135 VAL A N 1
ATOM 1072 C CA . VAL A 1 135 ? -25.989 -17.274 7.121 1.00 92.31 135 VAL A CA 1
ATOM 1073 C C . VAL A 1 135 ? -27.295 -17.730 7.776 1.00 92.31 135 VAL A C 1
ATOM 1075 O O . VAL A 1 135 ? -28.066 -18.452 7.145 1.00 92.31 135 VAL A O 1
ATOM 1078 N N . ALA A 1 136 ? -27.575 -17.297 9.008 1.00 88.12 136 ALA A N 1
ATOM 1079 C CA . ALA A 1 136 ? -28.818 -17.624 9.703 1.00 88.12 136 ALA A CA 1
ATOM 1080 C C . ALA A 1 136 ? -30.063 -17.004 9.040 1.00 88.12 136 ALA A C 1
ATOM 1082 O O . ALA A 1 136 ? -31.108 -17.643 9.038 1.00 88.12 136 ALA A O 1
ATOM 1083 N N . PHE A 1 137 ? -29.958 -15.808 8.446 1.00 87.62 137 PHE A N 1
ATOM 1084 C CA . PHE A 1 137 ? -31.055 -15.178 7.693 1.00 87.62 137 PHE A CA 1
ATOM 1085 C C . PHE A 1 137 ? -31.263 -15.739 6.280 1.00 87.62 137 PHE A C 1
ATOM 1087 O O . PHE A 1 137 ? -32.309 -15.503 5.680 1.00 87.62 137 PHE A O 1
ATOM 1094 N N . GLY A 1 138 ? -30.270 -16.437 5.724 1.00 68.62 138 GLY A N 1
ATOM 1095 C CA . GLY A 1 138 ? -30.352 -17.071 4.404 1.00 68.62 138 GLY A CA 1
ATOM 1096 C C . GLY A 1 138 ? -30.939 -18.488 4.407 1.00 68.62 138 GLY A C 1
ATOM 1097 O O . GLY A 1 138 ? -30.952 -19.123 3.352 1.00 68.62 138 GLY A O 1
ATOM 1098 N N . ARG A 1 139 ? -31.366 -18.996 5.569 1.00 52.22 139 ARG A N 1
ATOM 1099 C CA . ARG A 1 139 ? -32.092 -20.264 5.744 1.00 52.22 139 ARG A CA 1
ATOM 1100 C C . ARG A 1 139 ? -33.581 -20.003 5.921 1.00 52.22 139 ARG A C 1
ATOM 1102 O O . ARG A 1 139 ? -34.355 -20.862 5.450 1.00 52.22 139 ARG A O 1
#

Mean predicted aligned error: 13.02 Å

Foldseek 3Di:
DPDLLQQLLLQLLVVLCVVVVHDLQNLCVQLVHDPCPSVCPSDDNDPDDPVVSQSSCLSSQHGSVLSSVLSVCVVVVHPRDNPDGNCNQPVLNVVVVVVCVVVVDDDDPVVSVVSSVVSVVVVVVVVVVVVVVVVVVVD

Solvent-accessible surface area (backbone atoms only — not comparable to full-atom values): 7745 Å² total; per-residue (Å²): 130,82,57,64,67,54,54,13,38,44,46,30,53,53,54,49,28,62,77,66,76,47,51,56,60,58,52,16,58,74,63,71,51,60,81,64,48,44,48,44,38,70,52,89,79,44,87,64,57,66,74,56,48,40,43,51,25,35,72,74,22,24,47,53,67,48,32,30,50,34,7,42,28,55,74,70,69,44,92,53,62,80,51,81,64,30,74,63,47,52,67,42,52,40,52,46,52,55,50,35,63,73,68,74,57,89,77,53,73,71,55,50,51,53,52,34,53,52,44,46,55,51,52,52,52,54,51,51,53,51,49,55,52,53,55,64,74,74,108

Sequence (139 aa):
MEDMAYAYFKKAAMMWLEKNEKTQNWLALEIGVEDGTVSRYLGESRNVPFNKQIKIANACGYDYLSFLQYGKDLLEGKSATPPNKLISINPAVKLLNECIQKAGVEINAKQKEAVTKIIRKKQEQIKEEINDVLVAFGR

Radius of gyration: 18.55 Å; Cα contacts (8 Å, |Δi|>4): 117; chains: 1; bounding box: 46×39×52 Å

Seco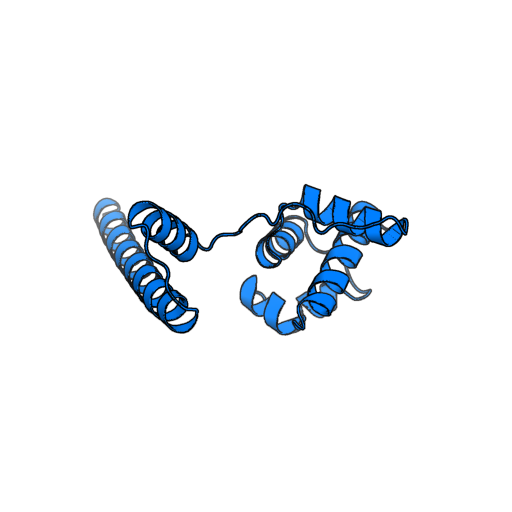ndary structure (DSSP, 8-state):
---HHHHHHHHHHHHHHHHTT--HHHHHHHTT--TTHHHHHHSSS-PPPHHHHHHHHHHTTS-HHHHHHHHHHHHTT---PPP-------HHHHHHHHHHHHHT----HHHHHHHHHHHHHHHHHHHHHHHHHHHHHT-

Nearest PDB structures (foldseek):
  3clc-assembly1_D  TM=8.117E-01  e=5.184E-02  unclassified
  3g5g-assembly1_A  TM=8.115E-01  e=4.922E-02  Enterobacter sp. RFL1396
  4ia8-assembly1_B  TM=8.257E-01  e=5.461E-02  Enterobacter sp. RFL1396
  4i6u-assembly1_A  TM=8.106E-01  e=6.381E-02  Enterobacter sp. RFL1396
  3f51-assembly1_A  TM=6.858E-01  e=5.461E-02  Corynebacterium glutamicum

pLDDT: mean 79.7, std 11.91, range [42.5, 92.62]